Protein AF-A0A7Y5CR64-F1 (afdb_monomer)

Solvent-accessible surface area (backbone atoms only — not comparable to full-atom values): 2983 Å² total; per-residue (Å²): 142,82,75,61,65,65,61,49,52,49,51,51,52,33,50,49,45,54,78,38,57,91,79,54,62,60,69,60,51,53,53,50,23,52,76,72,71,40,44,67,58,53,53,51,44,50,66,77,37,108

Mean predicted aligned error: 4.65 Å

Foldseek 3Di:
DDDVPVVVVLVVLLVCCLVCVPPDPVVVVCVVCVVVVNNVVVVVSNVSSD

Sequence (50 aa):
MGGEVSDRQWRDILGLLKIRAEDLDFNYLRRWAKELRVDDLLEIARREAE

pLDDT: mean 87.69, std 12.6, range [43.66, 97.88]

Structure (mmCIF, N/CA/C/O backbone):
data_AF-A0A7Y5CR64-F1
#
_entry.id   AF-A0A7Y5CR64-F1
#
loop_
_atom_site.group_PDB
_atom_site.id
_atom_site.type_symbol
_atom_site.label_atom_id
_atom_site.label_alt_id
_atom_site.label_comp_id
_atom_site.label_asym_id
_atom_site.label_entity_id
_atom_site.label_seq_id
_atom_site.pdbx_PDB_ins_code
_atom_site.Cartn_x
_atom_site.Cartn_y
_atom_site.Cartn_z
_atom_site.occupancy
_atom_site.B_iso_or_equiv
_atom_site.auth_seq_id
_atom_site.auth_comp_id
_atom_site.auth_asym_id
_atom_site.auth_atom_id
_atom_site.pdbx_PDB_model_num
ATOM 1 N N . MET A 1 1 ? 23.500 7.807 -8.721 1.00 43.66 1 MET A N 1
ATOM 2 C CA . MET A 1 1 ? 22.432 8.742 -8.307 1.00 43.66 1 MET A CA 1
ATOM 3 C C . MET A 1 1 ? 21.151 7.946 -8.177 1.00 43.66 1 MET A C 1
ATOM 5 O O . MET A 1 1 ? 20.420 7.776 -9.138 1.00 43.66 1 MET A O 1
ATOM 9 N N . GLY A 1 2 ? 20.951 7.353 -7.018 1.00 54.59 2 GLY A N 1
ATOM 10 C CA . GLY A 1 2 ? 19.783 6.558 -6.681 1.00 54.59 2 GLY A CA 1
ATOM 11 C C . GLY A 1 2 ? 19.747 6.505 -5.167 1.00 54.59 2 GLY A C 1
ATOM 12 O O . GLY A 1 2 ? 20.806 6.584 -4.547 1.00 54.59 2 GLY A O 1
ATOM 13 N N . GLY A 1 3 ? 18.569 6.428 -4.574 1.00 53.03 3 GLY A N 1
ATOM 14 C CA . GLY A 1 3 ? 18.524 5.978 -3.186 1.00 53.03 3 GLY A CA 1
ATOM 15 C C . GLY A 1 3 ? 17.360 6.489 -2.371 1.00 53.03 3 GLY A C 1
ATOM 16 O O . GLY A 1 3 ? 16.854 5.733 -1.566 1.00 53.03 3 GLY A O 1
ATOM 17 N N . GLU A 1 4 ? 16.870 7.710 -2.586 1.00 51.34 4 GLU A N 1
ATOM 18 C CA . GLU A 1 4 ? 15.858 8.242 -1.656 1.00 51.34 4 GLU A CA 1
ATOM 19 C C . GLU A 1 4 ? 14.416 8.132 -2.142 1.00 51.34 4 GLU A C 1
ATOM 21 O O . GLU A 1 4 ? 13.492 8.255 -1.341 1.00 51.34 4 GLU A O 1
ATOM 26 N N . VAL A 1 5 ? 14.200 7.906 -3.440 1.00 61.41 5 VAL A N 1
ATOM 27 C CA . VAL A 1 5 ? 12.843 7.858 -4.000 1.00 61.41 5 VAL A CA 1
ATOM 28 C C . VAL A 1 5 ? 12.092 6.629 -3.481 1.00 61.41 5 VAL A C 1
ATOM 30 O O . VAL A 1 5 ? 10.965 6.788 -3.034 1.00 61.41 5 VAL A O 1
ATOM 33 N N . SER A 1 6 ? 12.733 5.454 -3.421 1.00 81.19 6 SER A N 1
ATOM 34 C CA . SER A 1 6 ? 12.094 4.220 -2.933 1.00 81.19 6 SER A CA 1
ATOM 35 C C . SER A 1 6 ? 11.741 4.300 -1.443 1.00 81.19 6 SER A C 1
ATOM 37 O O . SER A 1 6 ? 10.595 4.066 -1.077 1.00 81.19 6 SER A O 1
ATOM 39 N N . ASP A 1 7 ? 12.681 4.716 -0.586 1.00 86.19 7 ASP A N 1
ATOM 40 C CA . ASP A 1 7 ? 12.450 4.778 0.866 1.00 86.19 7 ASP A CA 1
ATOM 41 C C . ASP A 1 7 ? 11.470 5.890 1.260 1.00 86.19 7 ASP A C 1
ATOM 43 O O . ASP A 1 7 ? 10.696 5.756 2.210 1.00 86.19 7 ASP A O 1
ATOM 47 N N . ARG A 1 8 ? 11.487 7.028 0.552 1.00 89.44 8 ARG A N 1
ATOM 48 C CA . ARG A 1 8 ? 10.520 8.109 0.784 1.00 89.44 8 ARG A CA 1
ATOM 49 C C . ARG A 1 8 ? 9.124 7.711 0.314 1.00 89.44 8 ARG A C 1
ATOM 51 O O . ARG A 1 8 ? 8.200 7.831 1.106 1.00 89.44 8 ARG A O 1
ATOM 58 N N . GLN A 1 9 ? 8.993 7.157 -0.893 1.00 87.56 9 GLN A N 1
ATOM 59 C CA . GLN A 1 9 ? 7.714 6.643 -1.394 1.00 87.56 9 GLN A CA 1
ATOM 60 C C . GLN A 1 9 ? 7.147 5.554 -0.485 1.00 87.56 9 GLN A C 1
ATOM 62 O O . GLN A 1 9 ? 5.948 5.542 -0.225 1.00 87.56 9 GLN A O 1
ATOM 67 N N . TRP A 1 10 ? 8.002 4.676 0.042 1.00 91.94 10 TRP A N 1
ATOM 68 C CA . TRP A 1 10 ? 7.581 3.658 0.996 1.00 91.94 10 TRP A CA 1
ATOM 69 C C . TRP A 1 10 ? 6.994 4.279 2.264 1.00 91.94 10 TRP A C 1
ATOM 71 O O . TRP A 1 10 ? 5.874 3.954 2.651 1.00 91.94 10 TRP A O 1
ATOM 81 N N . ARG A 1 11 ? 7.697 5.246 2.870 1.00 92.75 11 ARG A N 1
ATOM 82 C CA . ARG A 1 11 ? 7.189 5.979 4.042 1.00 92.75 11 ARG A CA 1
ATOM 83 C C . ARG A 1 11 ? 5.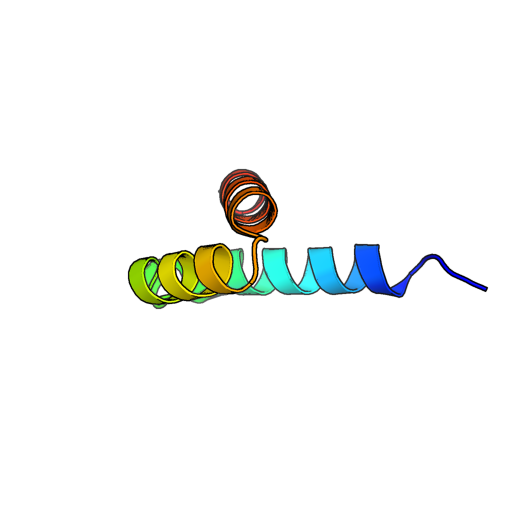876 6.705 3.760 1.00 92.75 11 ARG A C 1
ATOM 85 O O . ARG A 1 11 ? 5.007 6.707 4.628 1.00 92.75 11 ARG A O 1
ATOM 92 N N . ASP A 1 12 ? 5.718 7.275 2.569 1.00 91.69 12 ASP A N 1
ATOM 93 C CA . ASP A 1 12 ? 4.479 7.945 2.168 1.00 91.69 12 ASP A CA 1
ATOM 94 C C . ASP A 1 12 ? 3.313 6.945 2.065 1.00 91.69 12 ASP A C 1
ATOM 96 O O . ASP A 1 12 ? 2.223 7.215 2.574 1.00 91.69 12 ASP A O 1
ATOM 100 N N . ILE A 1 13 ? 3.546 5.761 1.484 1.00 91.56 13 ILE A N 1
ATOM 101 C CA . ILE A 1 13 ? 2.559 4.670 1.423 1.00 91.56 13 ILE A CA 1
ATOM 102 C C . ILE A 1 13 ? 2.181 4.212 2.836 1.00 91.56 13 ILE A C 1
ATOM 104 O O . ILE A 1 13 ? 0.994 4.150 3.152 1.00 91.56 13 ILE A O 1
ATOM 108 N N . LEU A 1 14 ? 3.158 3.945 3.708 1.00 93.44 14 LEU A N 1
ATOM 109 C CA . LEU A 1 14 ? 2.892 3.543 5.093 1.00 93.44 14 LEU A CA 1
ATOM 110 C C . LEU A 1 14 ? 2.102 4.612 5.857 1.00 93.44 14 LEU A C 1
ATOM 112 O O . LEU A 1 14 ? 1.167 4.287 6.585 1.00 93.44 14 LEU A O 1
ATOM 116 N N . GLY A 1 15 ? 2.455 5.888 5.685 1.00 93.44 15 GLY A N 1
ATOM 117 C CA . GLY A 1 15 ? 1.744 7.006 6.302 1.00 93.44 15 GLY A CA 1
ATOM 118 C C . GLY A 1 15 ? 0.294 7.102 5.829 1.00 93.44 15 GLY A C 1
ATOM 119 O O . GLY A 1 15 ? -0.611 7.271 6.646 1.00 93.44 15 GLY A O 1
ATOM 120 N N . LEU A 1 16 ? 0.056 6.931 4.526 1.00 91.62 16 LEU A N 1
ATOM 121 C CA . LEU A 1 16 ? -1.290 6.906 3.958 1.00 91.62 16 LEU A CA 1
ATOM 122 C C . LEU A 1 16 ? -2.117 5.748 4.527 1.00 91.62 16 LEU A C 1
ATOM 124 O O . LEU A 1 16 ? -3.252 5.972 4.949 1.00 91.62 16 LE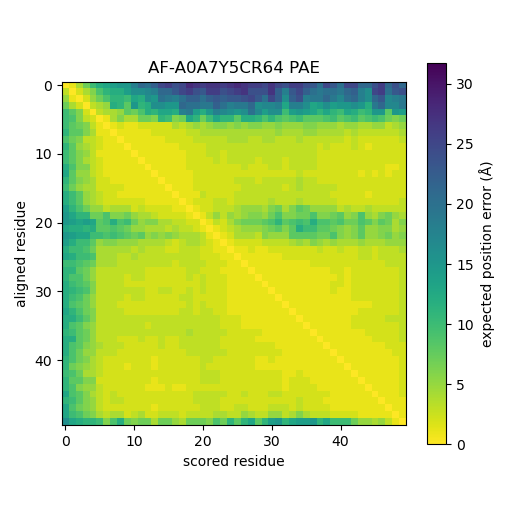U A O 1
ATOM 128 N N . LEU A 1 17 ? -1.547 4.538 4.565 1.00 91.56 17 LEU A N 1
ATOM 129 C CA . LEU A 1 17 ? -2.217 3.357 5.108 1.00 91.56 17 LEU A CA 1
ATOM 130 C C . LEU A 1 17 ? -2.567 3.549 6.589 1.00 91.56 17 LEU A C 1
ATOM 132 O O . LEU A 1 17 ? -3.692 3.254 6.969 1.00 91.56 17 LEU A O 1
ATOM 136 N N . LYS A 1 18 ? -1.669 4.124 7.400 1.00 89.62 18 LYS A N 1
ATOM 137 C CA . LYS A 1 18 ? -1.913 4.396 8.830 1.00 89.62 18 LYS A CA 1
ATOM 138 C C . LYS A 1 18 ? -3.016 5.426 9.075 1.00 89.62 18 LYS A C 1
ATOM 140 O O . LYS A 1 18 ? -3.810 5.263 9.992 1.00 89.62 18 LYS A O 1
ATOM 145 N N . ILE A 1 19 ? -3.072 6.493 8.273 1.00 90.44 19 ILE A N 1
ATOM 146 C CA . ILE A 1 19 ? -4.037 7.591 8.468 1.00 90.44 19 ILE A CA 1
ATOM 147 C C . ILE A 1 19 ? -5.428 7.229 7.933 1.00 90.44 19 ILE A C 1
ATOM 149 O O . ILE A 1 19 ? -6.430 7.711 8.454 1.00 90.44 19 ILE A O 1
ATOM 153 N N . ARG A 1 20 ? -5.498 6.427 6.865 1.00 85.62 20 ARG A N 1
ATOM 154 C CA . ARG A 1 20 ? -6.734 6.164 6.109 1.00 85.62 20 ARG A CA 1
ATOM 155 C C . ARG A 1 20 ? -7.189 4.705 6.164 1.00 85.62 20 ARG A C 1
ATOM 157 O O . ARG A 1 20 ? -8.061 4.343 5.383 1.00 85.62 20 ARG A O 1
ATOM 164 N N . ALA A 1 21 ? -6.616 3.870 7.035 1.00 77.69 21 ALA A N 1
ATOM 165 C CA . ALA A 1 21 ? -6.874 2.425 7.078 1.00 77.69 21 ALA A CA 1
ATOM 166 C C . ALA A 1 21 ? -8.370 2.065 7.035 1.00 77.69 21 ALA A C 1
ATOM 168 O O . ALA A 1 21 ? -8.755 1.156 6.305 1.00 77.69 21 ALA A O 1
ATOM 169 N N . GLU A 1 22 ? -9.202 2.791 7.784 1.00 80.75 22 GLU A N 1
ATOM 170 C CA . GLU A 1 22 ? -10.644 2.530 7.898 1.00 80.75 22 GLU A CA 1
ATOM 171 C C . GLU A 1 22 ? -11.444 2.939 6.648 1.00 80.75 22 GLU A C 1
ATOM 173 O O . GLU A 1 22 ? -12.473 2.335 6.354 1.00 80.75 22 GLU A O 1
ATOM 178 N N . ASP A 1 23 ? -10.946 3.913 5.878 1.00 87.19 23 ASP A N 1
ATOM 179 C CA . ASP A 1 23 ? -11.608 4.465 4.686 1.00 87.19 23 ASP A CA 1
ATOM 180 C C . ASP A 1 23 ? -11.100 3.844 3.370 1.00 87.19 23 ASP A C 1
ATOM 182 O O . ASP A 1 23 ? -11.635 4.116 2.291 1.00 87.19 23 ASP A O 1
ATOM 186 N N . LEU A 1 24 ? -10.027 3.051 3.422 1.00 88.00 24 LEU A N 1
ATOM 187 C CA . LEU A 1 24 ? -9.404 2.471 2.237 1.00 88.00 24 LEU A CA 1
ATOM 188 C C . LEU A 1 24 ? -10.147 1.218 1.769 1.00 88.00 24 LEU A C 1
ATOM 190 O O . LEU A 1 24 ? -10.251 0.217 2.478 1.00 88.00 24 LEU A O 1
ATOM 194 N N . ASP A 1 25 ? -10.568 1.224 0.504 1.00 92.19 25 ASP A N 1
ATOM 195 C CA . ASP A 1 25 ? -11.055 0.016 -0.158 1.00 92.19 25 ASP A CA 1
ATOM 196 C C . ASP A 1 25 ? -9.884 -0.935 -0.463 1.00 92.19 25 ASP A C 1
ATOM 198 O O . ASP A 1 25 ? -9.249 -0.902 -1.524 1.00 92.19 25 ASP A O 1
ATOM 202 N N . PHE A 1 26 ? -9.605 -1.827 0.485 1.00 90.12 26 PHE A N 1
ATOM 203 C CA . PHE A 1 26 ? -8.564 -2.842 0.343 1.00 90.12 26 PHE A CA 1
ATOM 204 C C . PHE A 1 26 ? -8.833 -3.851 -0.777 1.00 90.12 26 PHE A C 1
ATOM 206 O O . PHE A 1 26 ? -7.880 -4.426 -1.311 1.00 90.12 26 PHE A O 1
ATOM 213 N N . ASN A 1 27 ? -10.090 -4.076 -1.169 1.00 93.44 27 ASN A N 1
ATOM 214 C CA . ASN A 1 27 ? -10.386 -4.954 -2.299 1.00 93.44 27 ASN A CA 1
ATOM 215 C C . ASN A 1 27 ? -9.954 -4.292 -3.609 1.00 93.44 27 ASN A C 1
ATOM 217 O O . ASN A 1 27 ? -9.358 -4.952 -4.465 1.00 93.44 27 ASN A O 1
ATOM 221 N N . TYR A 1 28 ? -10.187 -2.984 -3.735 1.00 94.88 28 TYR A N 1
ATOM 222 C CA . TYR A 1 28 ? -9.715 -2.190 -4.863 1.00 94.88 28 TYR A CA 1
ATOM 223 C C . TYR A 1 28 ? -8.184 -2.140 -4.928 1.00 94.88 28 TYR A C 1
ATOM 225 O O . TYR A 1 28 ? -7.608 -2.424 -5.981 1.00 94.88 28 TYR A O 1
ATOM 233 N N . LEU A 1 29 ? -7.512 -1.879 -3.800 1.00 93.81 29 LEU A N 1
ATOM 234 C CA . LEU A 1 29 ? -6.045 -1.897 -3.728 1.00 93.81 29 LEU A CA 1
ATOM 235 C C . LEU A 1 29 ? -5.469 -3.262 -4.123 1.00 93.81 29 LEU A C 1
ATOM 237 O O . LEU A 1 29 ? -4.564 -3.335 -4.951 1.00 93.81 29 LEU A O 1
ATOM 241 N N . ARG A 1 30 ? -6.026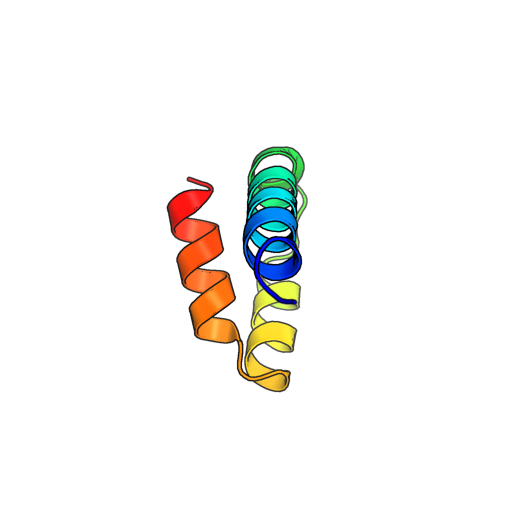 -4.357 -3.592 1.00 95.19 30 ARG A N 1
ATOM 242 C CA . ARG A 1 30 ? -5.578 -5.721 -3.909 1.00 95.19 30 ARG A CA 1
ATOM 243 C C . ARG A 1 30 ? -5.771 -6.066 -5.387 1.00 95.19 30 ARG A C 1
ATOM 245 O O . ARG A 1 30 ? -4.935 -6.767 -5.952 1.00 95.19 30 ARG A O 1
ATOM 252 N N . ARG A 1 31 ? -6.856 -5.600 -6.017 1.00 97.62 31 ARG A N 1
ATOM 253 C CA . ARG A 1 31 ? -7.104 -5.807 -7.453 1.00 97.62 31 ARG A CA 1
ATOM 254 C C . ARG A 1 31 ? -5.981 -5.208 -8.293 1.00 97.62 31 ARG A C 1
ATOM 256 O O . ARG A 1 31 ? -5.411 -5.906 -9.125 1.00 97.62 31 ARG A O 1
ATOM 263 N N . TRP A 1 32 ? -5.654 -3.942 -8.047 1.00 97.44 32 TRP A N 1
ATOM 264 C CA . TRP A 1 32 ? -4.624 -3.237 -8.807 1.00 97.44 32 TRP A CA 1
ATOM 265 C C . TRP A 1 32 ? -3.216 -3.708 -8.477 1.00 97.44 32 TRP A C 1
ATOM 267 O O . TRP A 1 32 ? -2.400 -3.823 -9.385 1.00 97.44 32 TRP A O 1
ATOM 277 N N . ALA A 1 33 ? -2.934 -4.050 -7.221 1.00 96.25 33 ALA A N 1
ATOM 278 C CA . ALA A 1 33 ? -1.633 -4.592 -6.853 1.00 96.25 33 ALA A CA 1
ATOM 279 C C . ALA A 1 33 ? -1.340 -5.911 -7.588 1.00 96.25 33 ALA A C 1
ATOM 281 O O . ALA A 1 33 ? -0.229 -6.098 -8.071 1.00 96.25 33 ALA A O 1
ATOM 282 N N . LYS A 1 34 ? -2.349 -6.775 -7.779 1.00 97.31 34 LYS A N 1
ATOM 283 C CA . LYS A 1 34 ? -2.212 -7.982 -8.612 1.00 97.31 34 LYS A CA 1
ATOM 284 C C . LYS A 1 34 ? -1.989 -7.662 -10.089 1.00 97.31 34 LYS A C 1
ATOM 286 O O . LYS A 1 34 ? -1.107 -8.252 -10.702 1.00 97.31 34 LYS A O 1
ATOM 291 N N . GLU A 1 35 ? -2.763 -6.732 -10.650 1.00 97.88 35 GLU A N 1
ATOM 292 C CA . GLU A 1 35 ? -2.635 -6.327 -12.060 1.00 97.88 35 GLU A CA 1
ATOM 293 C C . GLU A 1 35 ? -1.244 -5.742 -12.360 1.00 97.88 35 GLU A C 1
ATOM 295 O O . GLU A 1 35 ? -0.636 -6.038 -13.386 1.00 97.88 35 GLU A O 1
ATOM 300 N N . LEU A 1 36 ? -0.705 -4.957 -11.424 1.00 96.75 36 LEU A N 1
ATOM 301 C CA . LEU A 1 36 ? 0.619 -4.339 -11.516 1.00 96.75 36 LEU A CA 1
ATOM 302 C C . LEU A 1 36 ? 1.761 -5.259 -11.046 1.00 96.75 36 LEU A C 1
ATOM 304 O O . LEU A 1 36 ? 2.925 -4.889 -11.182 1.00 96.75 36 LEU A O 1
ATOM 308 N N . ARG A 1 37 ? 1.440 -6.452 -10.523 1.00 96.50 37 ARG A N 1
ATOM 309 C CA . ARG A 1 37 ? 2.375 -7.424 -9.923 1.00 96.50 37 ARG A CA 1
ATOM 310 C C . ARG A 1 37 ? 3.249 -6.842 -8.807 1.00 96.50 37 ARG A C 1
ATOM 312 O O . ARG A 1 37 ? 4.465 -7.011 -8.808 1.00 96.50 37 ARG A O 1
ATOM 319 N N . VAL A 1 38 ? 2.599 -6.143 -7.883 1.00 95.44 38 VAL A N 1
ATOM 320 C CA . VAL A 1 38 ? 3.164 -5.558 -6.654 1.00 95.44 38 VAL A CA 1
ATOM 321 C C . VAL A 1 38 ? 2.327 -5.946 -5.425 1.00 95.44 38 VAL A C 1
ATOM 323 O O . VAL A 1 38 ? 2.263 -5.222 -4.430 1.00 95.44 38 VAL A O 1
ATOM 326 N N . ASP A 1 39 ? 1.587 -7.053 -5.512 1.00 95.00 39 ASP A N 1
ATOM 327 C CA . ASP A 1 39 ? 0.721 -7.547 -4.440 1.00 95.00 39 ASP A CA 1
ATOM 328 C C . ASP A 1 39 ? 1.498 -8.005 -3.202 1.00 95.00 39 ASP A C 1
ATOM 330 O O . ASP A 1 39 ? 0.989 -7.889 -2.087 1.00 95.00 39 ASP A O 1
ATOM 334 N N . ASP A 1 40 ? 2.748 -8.417 -3.383 1.00 94.38 40 ASP A N 1
ATOM 335 C CA . ASP A 1 40 ? 3.714 -8.647 -2.314 1.00 94.38 40 ASP A CA 1
ATOM 336 C C . ASP A 1 40 ? 4.051 -7.353 -1.555 1.00 94.38 40 ASP A C 1
ATOM 338 O O . ASP A 1 40 ? 3.994 -7.326 -0.326 1.00 94.38 40 ASP A O 1
ATOM 342 N N . LEU A 1 41 ? 4.318 -6.255 -2.269 1.00 94.38 41 LEU A N 1
ATOM 343 C CA . LEU A 1 41 ? 4.616 -4.954 -1.664 1.00 94.38 41 LEU A CA 1
ATOM 344 C C . LEU A 1 41 ? 3.411 -4.393 -0.901 1.00 94.38 41 LEU A C 1
ATOM 346 O O . LEU A 1 41 ? 3.578 -3.848 0.187 1.00 94.38 41 LEU A O 1
ATOM 350 N N . LEU A 1 42 ? 2.190 -4.562 -1.417 1.00 93.94 42 LEU A N 1
ATOM 351 C CA . LEU A 1 42 ? 0.980 -4.162 -0.690 1.00 93.94 42 LEU A CA 1
ATOM 352 C C . LEU A 1 42 ? 0.820 -4.944 0.625 1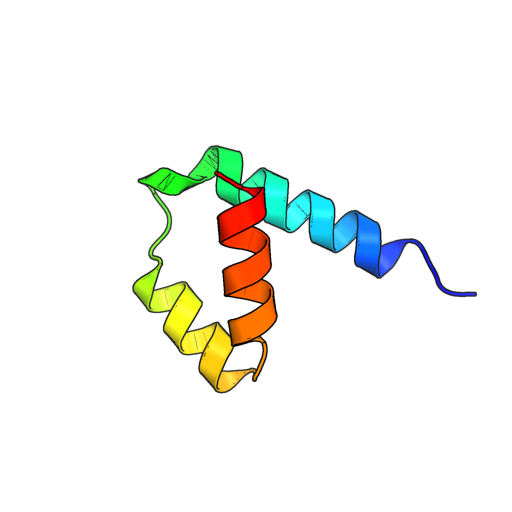.00 93.94 42 LEU A C 1
ATOM 354 O O . LEU A 1 42 ? 0.426 -4.369 1.640 1.00 93.94 42 LEU A O 1
ATOM 358 N N . GLU A 1 43 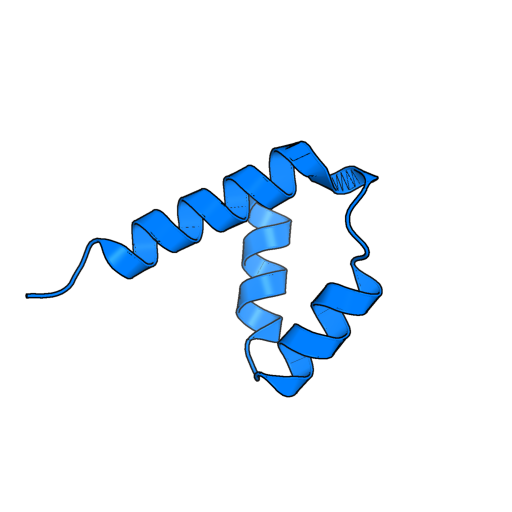? 1.122 -6.243 0.619 1.00 93.31 43 GLU A N 1
ATOM 359 C CA . GLU A 1 43 ? 1.045 -7.096 1.808 1.00 93.31 43 GLU A CA 1
ATOM 360 C C . GLU A 1 43 ? 2.096 -6.700 2.861 1.00 93.31 43 GLU A C 1
ATOM 362 O O . GLU A 1 43 ? 1.768 -6.617 4.045 1.00 93.31 43 GLU A O 1
ATOM 367 N N . ILE A 1 44 ? 3.333 -6.391 2.446 1.00 94.31 44 ILE A N 1
ATOM 368 C CA . ILE A 1 44 ? 4.380 -5.879 3.349 1.00 94.31 44 ILE A CA 1
ATOM 369 C C . ILE A 1 44 ? 3.953 -4.527 3.935 1.00 94.31 44 ILE A C 1
ATOM 371 O O . ILE A 1 44 ? 3.953 -4.363 5.154 1.00 94.31 44 ILE A O 1
ATOM 375 N N . ALA A 1 45 ? 3.515 -3.586 3.090 1.00 93.25 45 ALA A N 1
ATOM 376 C CA . ALA A 1 45 ? 3.099 -2.256 3.531 1.00 93.25 45 ALA A CA 1
ATOM 377 C C . ALA A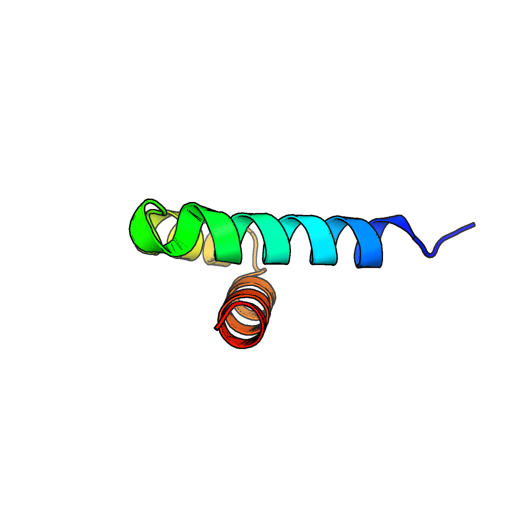 1 45 ? 1.941 -2.319 4.535 1.00 93.25 45 ALA A C 1
ATOM 379 O O . ALA A 1 45 ? 1.917 -1.561 5.498 1.00 93.25 45 ALA A O 1
ATOM 380 N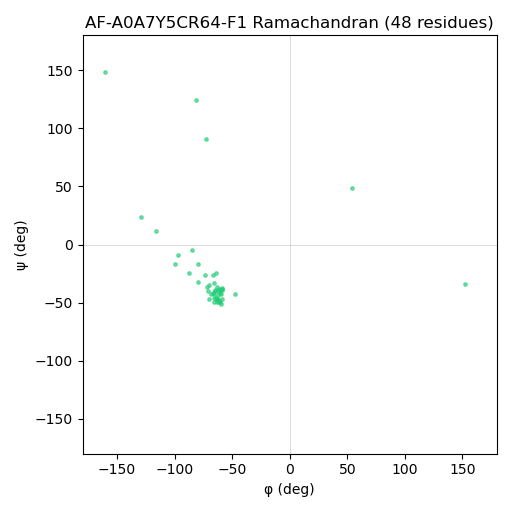 N . ARG A 1 46 ? 0.995 -3.247 4.341 1.00 91.12 46 ARG A N 1
ATOM 381 C CA . ARG A 1 46 ? -0.107 -3.476 5.279 1.00 91.12 46 ARG A CA 1
ATOM 382 C C . ARG A 1 46 ? 0.392 -3.959 6.642 1.00 91.12 46 ARG A C 1
ATOM 384 O O . ARG A 1 46 ? -0.041 -3.415 7.647 1.00 91.12 46 ARG A O 1
ATOM 391 N N . ARG A 1 47 ? 1.300 -4.939 6.681 1.00 91.75 47 ARG A N 1
ATOM 392 C CA . ARG A 1 47 ? 1.856 -5.472 7.941 1.00 91.75 47 ARG A CA 1
ATOM 393 C C . ARG A 1 47 ? 2.691 -4.445 8.699 1.00 91.75 47 ARG A C 1
ATOM 395 O O . ARG A 1 47 ? 2.713 -4.464 9.918 1.00 91.75 47 ARG A O 1
ATOM 402 N N . GLU A 1 48 ? 3.383 -3.563 7.986 1.00 93.75 48 GLU A N 1
ATOM 403 C CA . GLU A 1 48 ? 4.149 -2.461 8.588 1.00 93.75 48 GLU A CA 1
ATOM 404 C C . GLU A 1 48 ? 3.271 -1.261 8.997 1.00 93.75 48 GLU A C 1
ATOM 406 O O . GLU A 1 48 ? 3.714 -0.366 9.735 1.00 93.75 48 GLU A O 1
ATOM 411 N N . ALA A 1 49 ? 2.046 -1.205 8.464 1.00 88.94 49 ALA A N 1
ATOM 412 C CA . ALA A 1 49 ? 1.058 -0.184 8.775 1.00 88.94 49 ALA A CA 1
ATOM 413 C C . ALA A 1 49 ? 0.183 -0.517 9.993 1.00 88.94 49 ALA A C 1
ATOM 415 O O . ALA A 1 49 ? -0.329 0.424 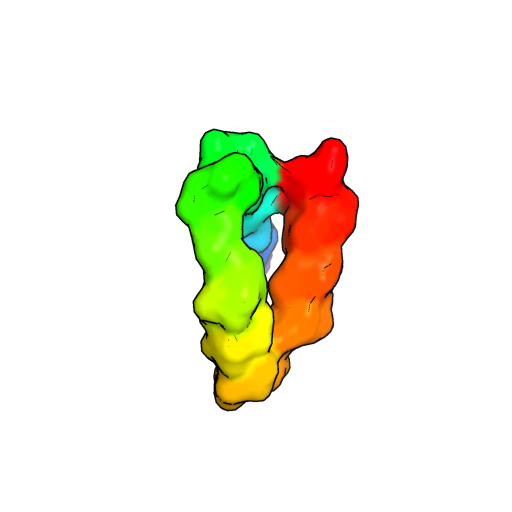10.599 1.00 88.94 49 ALA A O 1
ATOM 416 N N . GLU A 1 50 ? 0.032 -1.803 10.333 1.00 79.75 50 GLU A N 1
ATOM 417 C CA . GLU A 1 50 ? -0.530 -2.278 11.613 1.00 79.75 50 GLU A CA 1
ATOM 418 C C . GLU A 1 50 ? 0.272 -1.756 12.821 1.00 79.75 50 GLU A C 1
ATOM 420 O O . GLU A 1 50 ? -0.377 -1.430 13.840 1.00 79.75 50 GLU A O 1
#

Radius of gyration: 11.47 Å; Cα contacts (8 Å, |Δi|>4): 21; ch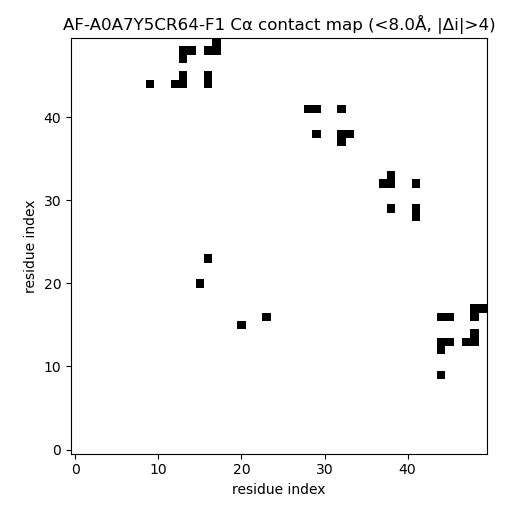ains: 1; bounding box: 34×17×24 Å

Secondary structure (DSSP, 8-state):
--SHHHHHHHHHHHHHHHHHTTT--HHHHHHHHHHTT-HHHHHHHHHHH-